Protein AF-A0A328AEG1-F1 (afdb_monomer_lite)

pLDDT: mean 80.02, std 20.12, range [43.88, 98.38]

Structure (mmCIF, N/CA/C/O backbone):
data_AF-A0A328AEG1-F1
#
_entry.id   AF-A0A328AEG1-F1
#
loop_
_atom_site.group_PDB
_atom_site.id
_atom_site.type_symbol
_atom_site.label_atom_id
_atom_site.label_alt_id
_atom_site.label_comp_id
_atom_site.label_asym_id
_atom_site.label_entity_id
_atom_site.label_seq_id
_atom_site.pdbx_PDB_ins_code
_atom_site.Cartn_x
_atom_site.Cartn_y
_atom_site.Cartn_z
_atom_site.occupancy
_atom_site.B_iso_or_equiv
_atom_site.auth_seq_id
_atom_site.auth_comp_id
_atom_site.auth_asym_id
_atom_site.auth_atom_id
_atom_site.pdbx_PDB_model_num
ATOM 1 N N . MET A 1 1 ? 7.504 27.223 22.420 1.00 44.78 1 MET A N 1
ATOM 2 C CA . MET A 1 1 ? 7.299 25.788 22.708 1.00 44.78 1 MET A CA 1
ATOM 3 C C . MET A 1 1 ? 5.992 25.376 22.051 1.00 44.78 1 MET A C 1
ATOM 5 O O . MET A 1 1 ? 4.941 25.583 22.638 1.00 44.78 1 MET A O 1
ATOM 9 N N . SER A 1 2 ? 6.039 24.911 20.803 1.00 49.41 2 SER A N 1
ATOM 10 C CA . SER A 1 2 ? 4.841 24.435 20.103 1.00 49.41 2 SER A CA 1
ATOM 11 C C . SER A 1 2 ? 4.613 22.985 20.504 1.00 49.41 2 SER A C 1
ATOM 13 O O . SER A 1 2 ? 5.365 22.108 20.087 1.00 49.41 2 SER A O 1
ATOM 15 N N . GLY A 1 3 ? 3.626 22.752 21.369 1.00 48.12 3 GLY A N 1
ATOM 16 C CA . GLY A 1 3 ? 3.133 21.409 21.643 1.00 48.12 3 GLY A CA 1
ATOM 17 C C . GLY A 1 3 ? 2.580 20.839 20.345 1.00 48.12 3 GLY A C 1
ATOM 18 O O . GLY A 1 3 ? 1.647 21.402 19.776 1.00 48.12 3 GLY A O 1
ATOM 19 N N . ALA A 1 4 ? 3.201 19.775 19.841 1.00 51.97 4 ALA A N 1
ATOM 20 C CA . ALA A 1 4 ? 2.635 19.000 18.755 1.00 51.97 4 ALA A CA 1
ATOM 21 C C . ALA A 1 4 ? 1.286 18.470 19.247 1.00 51.97 4 ALA A C 1
ATOM 23 O O . ALA A 1 4 ? 1.236 17.639 20.152 1.00 51.97 4 ALA A O 1
ATOM 24 N N . VAL A 1 5 ? 0.199 19.004 18.693 1.00 56.56 5 VAL A N 1
ATOM 25 C CA . VAL A 1 5 ? -1.128 18.416 18.834 1.00 56.56 5 VAL A CA 1
ATOM 26 C C . VAL A 1 5 ? -1.014 17.037 18.196 1.00 56.56 5 VAL A C 1
ATOM 28 O O . VAL A 1 5 ? -0.972 16.919 16.972 1.00 56.56 5 VAL A O 1
ATOM 31 N N . GLN A 1 6 ? -0.857 16.004 19.021 1.00 55.91 6 GLN A N 1
ATOM 32 C CA . GLN A 1 6 ? -1.023 14.630 18.579 1.00 55.91 6 GLN A CA 1
ATOM 33 C C . GLN A 1 6 ? -2.506 14.482 18.265 1.00 55.91 6 GLN A C 1
ATOM 35 O O . GLN A 1 6 ? -3.323 14.230 19.144 1.00 55.91 6 GLN A O 1
ATOM 40 N N . VAL A 1 7 ? -2.868 14.769 17.017 1.00 61.69 7 VAL A N 1
ATOM 41 C CA . VAL A 1 7 ? -4.160 14.364 16.483 1.00 61.69 7 VAL A CA 1
ATOM 42 C C . VAL A 1 7 ? -4.095 12.844 16.469 1.00 61.69 7 VAL A C 1
ATOM 44 O O . VAL A 1 7 ? -3.370 12.270 15.655 1.00 61.69 7 VAL A O 1
ATOM 47 N N . GLU A 1 8 ? -4.734 12.206 17.448 1.00 71.88 8 GLU A N 1
ATOM 48 C CA . GLU A 1 8 ? -4.849 10.753 17.476 1.00 71.88 8 GLU A CA 1
ATOM 49 C C . GLU A 1 8 ? -5.685 10.337 16.268 1.00 71.88 8 GLU A C 1
ATOM 51 O O . GLU A 1 8 ? -6.900 10.507 16.239 1.00 71.88 8 GLU A O 1
ATOM 56 N N . GLU A 1 9 ? -4.997 9.881 15.224 1.00 82.94 9 GLU A N 1
ATOM 57 C CA . GLU A 1 9 ? -5.626 9.322 14.037 1.00 82.94 9 GLU A CA 1
ATOM 58 C C . GLU A 1 9 ? -6.368 8.046 14.430 1.00 82.94 9 GLU A C 1
ATOM 60 O O . GLU A 1 9 ? -5.782 7.124 15.011 1.00 82.94 9 GLU A O 1
ATOM 65 N N . THR A 1 10 ? -7.652 7.986 14.092 1.00 88.38 10 THR A N 1
ATOM 66 C CA . THR A 1 10 ? -8.477 6.808 14.361 1.00 88.38 10 THR A CA 1
ATOM 67 C C . THR A 1 10 ? -7.986 5.599 13.551 1.00 88.38 10 THR A C 1
ATOM 69 O O . THR A 1 10 ? -7.413 5.755 12.463 1.00 88.38 10 THR A O 1
ATOM 72 N N . PRO A 1 11 ? -8.196 4.362 14.036 1.00 87.38 11 PRO A N 1
ATOM 73 C CA . PRO A 1 11 ? -7.862 3.153 13.282 1.00 87.38 11 PRO A CA 1
ATOM 74 C C . PRO A 1 11 ? -8.468 3.128 11.866 1.00 87.38 11 PRO A C 1
ATOM 76 O O . PRO A 1 11 ? -7.816 2.670 10.925 1.00 87.38 11 PRO A O 1
ATOM 79 N N . GLU A 1 12 ? -9.672 3.674 11.694 1.00 90.00 12 GLU A N 1
ATOM 80 C CA . GLU A 1 12 ? -10.378 3.802 10.419 1.00 90.00 12 GLU A CA 1
ATOM 81 C C . GLU A 1 12 ? -9.703 4.808 9.478 1.00 90.00 12 GLU A C 1
ATOM 83 O O . GLU A 1 12 ? -9.468 4.497 8.308 1.00 90.00 12 GLU A O 1
ATOM 88 N N . GLU A 1 13 ? -9.338 5.993 9.976 1.00 93.12 13 GLU A N 1
ATOM 89 C CA . GLU A 1 13 ? -8.595 6.992 9.194 1.00 93.12 13 GLU A CA 1
ATOM 90 C C . GLU A 1 13 ? -7.235 6.448 8.752 1.00 93.12 13 GLU A C 1
ATOM 92 O O . GLU A 1 13 ? -6.831 6.616 7.596 1.00 93.12 13 GLU A O 1
ATOM 97 N N . ARG A 1 14 ? -6.561 5.721 9.650 1.00 92.94 14 ARG A N 1
ATOM 98 C CA . ARG A 1 14 ? -5.287 5.058 9.375 1.00 92.94 14 ARG A CA 1
ATOM 99 C C . ARG A 1 14 ? -5.428 3.983 8.297 1.00 92.94 14 ARG A C 1
ATOM 101 O O . ARG A 1 14 ? -4.606 3.936 7.377 1.00 92.94 14 ARG A O 1
ATOM 108 N N . LEU A 1 15 ? -6.468 3.150 8.381 1.00 94.00 15 LEU A N 1
ATOM 109 C CA . LEU A 1 15 ? -6.800 2.139 7.373 1.00 94.00 15 LEU A CA 1
ATOM 110 C C . LEU A 1 15 ? -7.026 2.780 5.998 1.00 94.00 15 LEU A C 1
ATOM 112 O O . LEU A 1 15 ? -6.408 2.373 5.010 1.00 94.00 15 LEU A O 1
ATOM 116 N N . GLU A 1 16 ? -7.877 3.801 5.936 1.00 95.62 16 GLU A N 1
ATOM 117 C CA . GLU A 1 16 ? -8.210 4.495 4.692 1.00 95.62 16 GLU A CA 1
ATOM 118 C C . GLU A 1 16 ? -6.989 5.206 4.095 1.00 95.62 16 GLU A C 1
ATOM 120 O O . GLU A 1 16 ? -6.769 5.203 2.882 1.00 95.62 16 GLU A O 1
ATOM 125 N N . ARG A 1 17 ? -6.124 5.779 4.939 1.00 96.12 17 ARG A N 1
ATOM 126 C CA . ARG A 1 17 ? -4.852 6.356 4.496 1.00 96.12 17 ARG A CA 1
ATOM 127 C C . ARG A 1 17 ? -3.950 5.302 3.857 1.00 96.12 17 ARG A C 1
ATOM 129 O O . ARG A 1 17 ? -3.421 5.550 2.776 1.00 96.12 17 ARG A O 1
ATOM 136 N N . TYR A 1 18 ? -3.779 4.132 4.473 1.00 96.69 18 TYR A N 1
ATOM 137 C CA . TYR A 1 18 ? -2.941 3.074 3.896 1.00 96.69 18 TYR A CA 1
ATOM 138 C C . TYR A 1 18 ? -3.494 2.539 2.573 1.00 96.69 18 TYR A C 1
ATOM 140 O O . TYR A 1 18 ? -2.714 2.318 1.646 1.00 96.69 18 TYR A O 1
ATOM 148 N N . ARG A 1 19 ? -4.821 2.411 2.437 1.00 97.19 19 ARG A N 1
ATOM 149 C CA . ARG A 1 19 ? -5.462 2.058 1.159 1.00 97.19 19 ARG A CA 1
ATOM 150 C C . ARG A 1 19 ? -5.155 3.084 0.070 1.00 97.19 19 ARG A C 1
ATOM 152 O O . ARG A 1 19 ? -4.620 2.716 -0.974 1.00 97.19 19 ARG A O 1
ATOM 159 N N . ARG A 1 20 ? -5.363 4.374 0.354 1.00 97.88 20 ARG A N 1
ATOM 160 C CA . ARG A 1 20 ? -5.049 5.461 -0.591 1.00 97.88 20 ARG A CA 1
ATOM 161 C C . ARG A 1 20 ? -3.577 5.479 -1.006 1.00 97.88 20 ARG A C 1
ATOM 163 O O . ARG A 1 20 ? -3.277 5.697 -2.179 1.00 97.88 20 ARG A O 1
ATOM 170 N N . MET A 1 21 ? -2.660 5.217 -0.073 1.00 97.94 21 MET A N 1
ATOM 171 C CA . MET A 1 21 ? -1.226 5.130 -0.372 1.00 97.94 21 MET A CA 1
ATOM 172 C C . MET A 1 21 ? -0.901 3.938 -1.278 1.00 97.94 21 MET A C 1
ATOM 174 O O . MET A 1 21 ? -0.120 4.088 -2.219 1.00 97.94 21 MET A O 1
ATOM 178 N N . ALA A 1 22 ? -1.511 2.773 -1.037 1.00 98.00 22 ALA A N 1
ATOM 179 C CA . ALA A 1 22 ? -1.342 1.601 -1.893 1.00 98.00 22 ALA A CA 1
ATOM 180 C C . ALA A 1 22 ? -1.804 1.886 -3.328 1.00 98.00 22 ALA A C 1
ATOM 182 O O . ALA A 1 22 ? -1.058 1.621 -4.272 1.00 98.00 22 ALA A O 1
ATOM 183 N N . ASP A 1 23 ? -2.988 2.473 -3.490 1.00 98.31 23 ASP A N 1
ATOM 184 C CA . ASP A 1 23 ? -3.565 2.749 -4.807 1.00 98.31 23 ASP A CA 1
ATOM 185 C C . ASP A 1 23 ? -2.788 3.833 -5.558 1.00 98.31 23 ASP A C 1
ATOM 187 O O . ASP A 1 23 ? -2.396 3.618 -6.704 1.00 98.31 23 ASP A O 1
ATOM 191 N N . SER A 1 24 ? -2.415 4.925 -4.883 1.00 98.38 24 SER A N 1
ATOM 192 C CA . SER A 1 24 ? -1.547 5.964 -5.463 1.00 98.38 24 SER A CA 1
ATOM 193 C C . SER A 1 24 ? -0.214 5.386 -5.948 1.00 98.38 24 SER A C 1
ATOM 195 O O . SER A 1 24 ? 0.287 5.738 -7.013 1.00 98.38 24 SER A O 1
ATOM 197 N N . THR A 1 25 ? 0.362 4.454 -5.186 1.00 97.44 25 THR A N 1
ATOM 198 C CA . THR A 1 25 ? 1.626 3.809 -5.556 1.00 97.44 25 THR A CA 1
ATOM 199 C C . THR A 1 25 ? 1.449 2.867 -6.756 1.00 97.44 25 THR A C 1
ATOM 201 O O . THR A 1 25 ? 2.312 2.821 -7.633 1.00 97.44 25 THR A O 1
ATOM 204 N N . ARG A 1 26 ? 0.319 2.153 -6.853 1.00 97.88 26 ARG A N 1
ATOM 205 C CA . ARG A 1 26 ? -0.017 1.339 -8.036 1.00 97.88 26 ARG A CA 1
ATOM 206 C C . ARG A 1 26 ? -0.208 2.195 -9.282 1.00 97.88 26 ARG A C 1
ATOM 208 O O . ARG A 1 26 ? 0.245 1.797 -10.351 1.00 97.88 26 ARG A O 1
ATOM 215 N N . GLU A 1 27 ? -0.825 3.366 -9.153 1.00 98.25 27 GLU A N 1
ATOM 216 C CA . GLU A 1 27 ? -0.940 4.312 -10.266 1.00 98.25 27 GLU A CA 1
ATOM 217 C C . GLU A 1 27 ? 0.432 4.789 -10.752 1.00 98.25 27 GLU A C 1
ATOM 219 O O . GLU A 1 27 ? 0.662 4.861 -11.959 1.00 98.25 27 GLU A O 1
ATOM 224 N N . LEU A 1 28 ? 1.363 5.074 -9.835 1.00 97.56 28 LEU A N 1
ATOM 225 C CA . LEU A 1 28 ? 2.741 5.425 -10.195 1.00 97.56 28 LEU A CA 1
ATOM 226 C C . LEU A 1 28 ? 3.456 4.269 -10.905 1.00 97.56 28 LEU A C 1
ATOM 228 O O . LEU A 1 28 ? 4.107 4.496 -11.922 1.00 97.56 28 LEU A O 1
ATOM 232 N N . ALA A 1 29 ? 3.282 3.032 -10.430 1.00 98.00 29 ALA A N 1
ATOM 233 C CA . ALA A 1 29 ? 3.812 1.850 -11.107 1.00 98.00 29 ALA A CA 1
ATOM 234 C C . ALA A 1 29 ? 3.253 1.714 -12.534 1.00 98.00 29 ALA A C 1
ATOM 236 O O . ALA A 1 29 ? 4.009 1.479 -13.473 1.00 98.00 29 ALA A O 1
ATOM 237 N N . ALA A 1 30 ? 1.941 1.899 -12.709 1.00 97.94 30 ALA A N 1
ATOM 238 C CA . ALA A 1 30 ? 1.269 1.780 -14.003 1.00 97.94 30 ALA A CA 1
ATOM 239 C C . ALA A 1 30 ? 1.706 2.851 -15.017 1.00 97.94 30 ALA A C 1
ATOM 241 O O . ALA A 1 30 ? 1.669 2.601 -16.218 1.00 97.94 30 ALA A O 1
ATOM 242 N N . ARG A 1 31 ? 2.129 4.029 -14.540 1.00 97.81 31 ARG A N 1
ATOM 243 C CA . ARG A 1 31 ? 2.654 5.127 -15.370 1.00 97.81 31 ARG A CA 1
ATOM 244 C C . ARG A 1 31 ? 4.160 5.029 -15.635 1.00 97.81 31 ARG A C 1
ATOM 246 O O . ARG A 1 31 ? 4.692 5.873 -16.346 1.00 97.81 31 ARG A O 1
ATOM 253 N N . SER A 1 32 ? 4.858 4.064 -15.035 1.00 97.00 32 SER A N 1
ATOM 254 C CA . SER A 1 32 ? 6.309 3.933 -15.163 1.00 97.00 32 SER A CA 1
ATOM 255 C C . SER A 1 32 ? 6.683 2.991 -16.305 1.00 97.00 32 SER A C 1
ATOM 257 O O . SER A 1 32 ? 6.315 1.814 -16.293 1.00 97.00 32 SER A O 1
ATOM 259 N N . ASP A 1 33 ? 7.460 3.489 -17.265 1.00 97.50 33 ASP A N 1
ATOM 260 C CA . ASP A 1 33 ? 8.014 2.694 -18.371 1.00 97.50 33 ASP A CA 1
ATOM 261 C C . ASP A 1 33 ? 9.262 1.894 -17.968 1.00 97.50 33 ASP A C 1
ATOM 263 O O . ASP A 1 33 ? 9.604 0.903 -18.613 1.00 97.50 33 ASP A O 1
ATOM 267 N N . ASP A 1 34 ? 9.908 2.287 -16.871 1.00 98.12 34 ASP A N 1
ATOM 268 C CA . ASP A 1 34 ? 11.084 1.622 -16.325 1.00 98.12 34 ASP A CA 1
ATOM 269 C C . ASP A 1 34 ? 10.669 0.420 -15.462 1.00 98.12 34 ASP A C 1
ATOM 271 O O . ASP A 1 34 ? 9.873 0.536 -14.525 1.00 98.12 34 ASP A O 1
ATOM 275 N N . ALA A 1 35 ? 11.196 -0.761 -15.794 1.00 97.25 35 ALA A N 1
ATOM 276 C CA . ALA A 1 35 ? 10.833 -2.007 -15.130 1.00 97.25 35 ALA A CA 1
ATOM 277 C C . ALA A 1 35 ? 11.305 -2.072 -13.667 1.00 97.25 35 ALA A C 1
ATOM 279 O O . ALA A 1 35 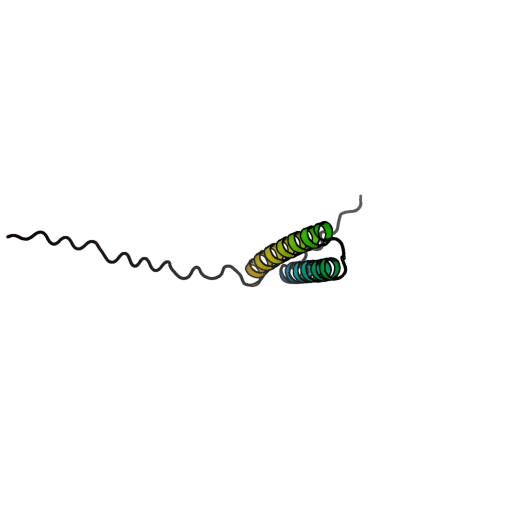? 10.593 -2.627 -12.827 1.00 97.25 35 ALA A O 1
ATOM 280 N N . GLU A 1 36 ? 12.464 -1.495 -13.346 1.00 97.88 36 GLU A N 1
ATOM 281 C CA . GLU A 1 36 ? 12.995 -1.469 -11.981 1.00 97.88 36 GLU A C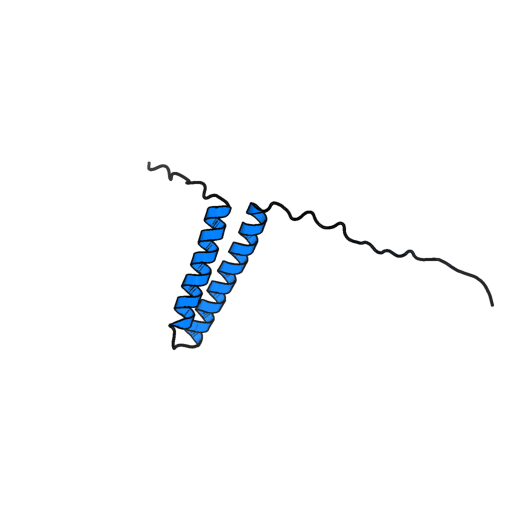A 1
ATOM 282 C C . GLU A 1 36 ? 12.177 -0.513 -11.112 1.00 97.88 36 GLU A C 1
ATOM 284 O O . GLU A 1 36 ? 11.740 -0.883 -10.018 1.00 97.88 36 GLU A O 1
ATOM 289 N N . ILE A 1 37 ? 11.874 0.680 -11.631 1.00 96.62 37 ILE A N 1
ATOM 290 C CA . ILE A 1 37 ? 11.033 1.667 -10.940 1.00 96.62 37 ILE A CA 1
ATOM 291 C C . ILE A 1 37 ? 9.619 1.113 -10.729 1.00 96.62 37 ILE A C 1
ATOM 293 O O . ILE A 1 37 ? 9.064 1.212 -9.631 1.00 96.62 37 ILE A O 1
ATOM 297 N N . ARG A 1 38 ? 9.039 0.473 -11.751 1.00 98.38 38 ARG A N 1
ATOM 298 C CA . ARG A 1 38 ? 7.738 -0.197 -11.644 1.00 98.38 38 ARG A CA 1
ATOM 299 C C . ARG A 1 38 ? 7.751 -1.272 -10.561 1.00 98.38 38 ARG A C 1
ATOM 301 O O . ARG A 1 38 ? 6.836 -1.302 -9.740 1.00 98.38 38 ARG A O 1
ATOM 308 N N . SER A 1 39 ? 8.779 -2.122 -10.529 1.00 98.25 39 SER A N 1
ATOM 309 C CA . SER A 1 39 ? 8.924 -3.161 -9.502 1.00 98.25 39 SER A CA 1
ATOM 310 C C . SER A 1 39 ? 9.008 -2.555 -8.100 1.00 98.25 39 SER A C 1
ATOM 312 O O . SER A 1 39 ? 8.271 -2.970 -7.205 1.00 98.25 39 SER A O 1
ATOM 314 N N . ALA A 1 40 ? 9.822 -1.512 -7.917 1.00 98.19 40 ALA A N 1
ATOM 315 C CA . ALA A 1 40 ? 9.965 -0.826 -6.635 1.00 98.19 40 ALA A CA 1
ATOM 316 C C . ALA A 1 40 ? 8.638 -0.221 -6.141 1.00 98.19 40 ALA A C 1
ATOM 318 O O . ALA A 1 40 ? 8.290 -0.347 -4.961 1.00 98.19 40 ALA A O 1
ATOM 319 N N . TYR A 1 41 ? 7.853 0.390 -7.034 1.00 98.00 41 TYR A N 1
ATOM 320 C CA . TYR A 1 41 ? 6.523 0.887 -6.681 1.00 98.00 41 TYR A CA 1
ATOM 321 C C . TYR A 1 41 ? 5.553 -0.245 -6.327 1.00 98.00 41 TYR A C 1
ATOM 323 O O . TYR A 1 41 ? 4.814 -0.127 -5.350 1.00 98.00 41 TYR A O 1
ATOM 331 N N . LEU A 1 42 ? 5.566 -1.364 -7.051 1.00 98.25 42 LEU A N 1
ATOM 332 C CA . LEU A 1 42 ? 4.711 -2.509 -6.721 1.00 98.25 42 LEU A CA 1
ATOM 333 C C . LEU A 1 42 ? 5.053 -3.110 -5.350 1.00 98.25 42 LEU A C 1
ATOM 335 O O . LEU A 1 42 ? 4.146 -3.416 -4.572 1.00 98.25 42 LEU A O 1
ATOM 339 N N . GLU A 1 43 ? 6.337 -3.216 -5.007 1.00 98.38 43 GLU A N 1
ATOM 340 C CA . GLU A 1 43 ? 6.768 -3.642 -3.673 1.00 98.38 43 GLU A CA 1
ATOM 341 C C . GLU A 1 43 ? 6.300 -2.678 -2.580 1.00 98.38 43 GLU A C 1
ATOM 343 O O . GLU A 1 43 ? 5.839 -3.103 -1.516 1.00 98.38 43 GLU A O 1
ATOM 348 N N . LEU A 1 44 ? 6.391 -1.370 -2.831 1.00 98.25 44 LEU A N 1
ATOM 349 C CA . LEU A 1 44 ? 5.915 -0.358 -1.896 1.00 98.25 44 LEU A CA 1
ATOM 350 C C . LEU A 1 44 ? 4.389 -0.419 -1.726 1.00 98.25 44 LEU A C 1
ATOM 352 O O . LEU A 1 44 ? 3.900 -0.381 -0.597 1.00 98.25 44 LEU A O 1
ATOM 356 N N . ALA A 1 45 ? 3.633 -0.597 -2.811 1.00 98.25 45 ALA A N 1
ATOM 357 C CA . ALA A 1 45 ? 2.188 -0.796 -2.750 1.00 98.25 45 ALA A CA 1
ATOM 358 C C . ALA A 1 45 ? 1.824 -2.037 -1.919 1.00 98.25 45 ALA A C 1
ATOM 360 O O . ALA A 1 45 ? 0.918 -1.979 -1.088 1.00 98.25 45 ALA A O 1
ATOM 361 N N . ALA A 1 46 ? 2.561 -3.141 -2.075 1.00 97.75 46 ALA A N 1
ATOM 362 C CA . ALA A 1 46 ? 2.359 -4.348 -1.275 1.00 97.75 46 ALA A CA 1
ATOM 363 C C . ALA A 1 46 ? 2.618 -4.110 0.225 1.00 97.75 46 ALA A C 1
ATOM 365 O O . ALA A 1 46 ? 1.894 -4.643 1.068 1.00 97.75 46 ALA A O 1
ATOM 366 N N . LYS A 1 47 ? 3.609 -3.279 0.579 1.00 98.31 47 LYS A N 1
ATOM 367 C CA . LYS A 1 47 ? 3.851 -2.874 1.976 1.00 98.31 47 LYS A CA 1
ATOM 368 C C . LYS A 1 47 ? 2.668 -2.083 2.541 1.00 98.31 47 LYS A C 1
ATOM 370 O O . LYS A 1 47 ? 2.228 -2.379 3.649 1.00 98.31 47 LYS A O 1
ATOM 375 N N . TRP A 1 48 ? 2.111 -1.143 1.775 1.00 97.56 48 TRP A N 1
ATOM 376 C CA . TRP A 1 48 ? 0.923 -0.389 2.191 1.00 97.56 48 TRP A CA 1
ATOM 377 C C . TRP A 1 48 ? -0.307 -1.275 2.394 1.00 97.56 48 TRP A C 1
ATOM 379 O O . TRP A 1 48 ? -1.023 -1.095 3.375 1.00 97.56 48 TRP A O 1
ATOM 389 N N . VAL A 1 49 ? -0.518 -2.276 1.534 1.00 96.44 49 VAL A N 1
ATOM 390 C CA . VAL A 1 49 ? -1.614 -3.247 1.697 1.00 96.44 49 VAL A CA 1
ATOM 391 C C . VAL A 1 49 ? -1.482 -4.025 3.006 1.00 96.44 49 VAL A C 1
ATOM 393 O O . VAL A 1 49 ? -2.453 -4.117 3.748 1.00 96.44 49 VAL A O 1
ATOM 396 N N . ARG A 1 50 ? -0.284 -4.515 3.350 1.00 96.44 50 ARG A N 1
ATOM 397 C CA . ARG A 1 50 ? -0.065 -5.229 4.623 1.00 96.44 50 ARG A CA 1
ATOM 398 C C . ARG A 1 50 ? -0.347 -4.348 5.842 1.00 96.44 50 ARG A C 1
ATOM 400 O O . ARG A 1 50 ? -0.915 -4.819 6.823 1.00 96.44 50 ARG A O 1
ATOM 407 N N . LEU A 1 51 ? 0.025 -3.069 5.776 1.00 94.62 51 LEU A N 1
ATOM 408 C CA . LEU A 1 51 ? -0.288 -2.100 6.830 1.00 94.62 51 LEU A CA 1
ATOM 409 C C . LEU A 1 51 ? -1.796 -1.830 6.923 1.00 94.62 51 LEU A C 1
ATOM 411 O O . LEU A 1 51 ? -2.329 -1.745 8.027 1.00 94.62 51 LEU A O 1
ATOM 415 N N . ALA A 1 52 ? -2.496 -1.750 5.788 1.00 94.00 52 ALA A N 1
ATOM 416 C CA . ALA A 1 52 ? -3.952 -1.642 5.754 1.00 94.00 52 ALA A CA 1
ATOM 417 C C . ALA A 1 52 ? -4.621 -2.883 6.368 1.00 94.00 52 ALA A C 1
ATOM 419 O O . ALA A 1 52 ? -5.512 -2.750 7.196 1.00 94.00 52 ALA A O 1
ATOM 420 N N . GLU A 1 53 ? -4.165 -4.091 6.037 1.00 92.25 53 GLU A N 1
ATOM 421 C CA . GLU A 1 53 ? -4.666 -5.329 6.647 1.00 92.25 53 GLU A CA 1
ATOM 422 C C . GLU A 1 53 ? -4.450 -5.350 8.163 1.00 92.25 53 GLU A C 1
ATOM 424 O O . GLU A 1 53 ? -5.328 -5.780 8.906 1.00 92.25 53 GLU A O 1
ATOM 429 N N . GLN A 1 54 ? -3.301 -4.866 8.639 1.00 91.56 54 GLN A N 1
ATOM 430 C CA . GLN A 1 54 ? -3.035 -4.755 10.069 1.00 91.56 54 GLN A CA 1
ATOM 431 C C . GLN A 1 54 ? -3.969 -3.743 10.743 1.00 91.56 54 GLN A C 1
ATOM 433 O O . GLN A 1 54 ? -4.599 -4.086 11.738 1.00 91.56 54 GLN A O 1
ATOM 438 N N . ALA A 1 55 ? -4.139 -2.552 10.164 1.00 90.44 55 ALA A N 1
ATOM 439 C CA . ALA A 1 55 ? -5.067 -1.547 10.679 1.00 90.44 55 ALA A CA 1
ATOM 440 C C . ALA A 1 55 ? -6.530 -2.028 10.654 1.00 90.44 55 ALA A C 1
ATOM 442 O O . ALA A 1 55 ? -7.297 -1.717 11.559 1.00 90.44 55 ALA A O 1
ATOM 443 N N . ALA A 1 56 ? -6.923 -2.833 9.663 1.00 90.25 56 ALA A N 1
ATOM 444 C CA . ALA A 1 56 ? -8.261 -3.415 9.599 1.00 90.25 56 ALA A CA 1
ATOM 445 C C . ALA A 1 56 ? -8.534 -4.388 10.758 1.00 90.25 56 ALA A C 1
ATOM 447 O O . ALA A 1 56 ? -9.655 -4.428 11.264 1.00 90.25 56 ALA A O 1
ATOM 448 N N . ARG A 1 57 ? -7.524 -5.141 11.219 1.00 89.25 57 ARG A N 1
ATOM 449 C CA . ARG A 1 57 ? -7.652 -5.987 12.421 1.00 89.25 57 ARG A CA 1
ATOM 450 C C . ARG A 1 57 ? -7.861 -5.148 13.682 1.00 89.25 57 ARG A C 1
ATOM 452 O O . ARG A 1 57 ? -8.636 -5.547 14.541 1.00 89.25 57 ARG A O 1
ATOM 459 N N . ASP A 1 58 ? -7.233 -3.977 13.761 1.00 82.25 58 ASP A N 1
ATOM 460 C CA . ASP A 1 58 ? -7.435 -3.053 14.882 1.00 82.25 58 ASP A CA 1
ATOM 461 C C . ASP A 1 58 ? -8.864 -2.475 14.893 1.00 82.25 58 ASP A C 1
ATOM 463 O O . ASP A 1 58 ? -9.457 -2.347 15.960 1.00 82.25 58 ASP A O 1
ATOM 467 N N . VAL A 1 59 ? -9.433 -2.175 13.715 1.00 80.44 59 VAL A N 1
ATOM 468 C CA . VAL A 1 59 ? -10.820 -1.679 13.553 1.00 80.44 59 VAL A CA 1
ATOM 469 C C . VAL A 1 59 ? -11.854 -2.760 13.883 1.00 80.44 59 VAL A C 1
ATOM 471 O O . VAL A 1 59 ? -12.848 -2.498 14.553 1.00 80.44 59 VAL A O 1
ATOM 474 N N . THR A 1 60 ? -11.641 -3.989 13.404 1.00 75.31 60 THR A N 1
ATOM 475 C CA . THR A 1 60 ? -12.622 -5.085 13.544 1.00 75.31 60 THR A CA 1
ATOM 476 C C . THR A 1 60 ? -12.565 -5.743 14.934 1.00 75.31 60 THR A C 1
ATOM 478 O O . THR A 1 60 ? -13.459 -6.504 15.300 1.00 75.31 60 THR A O 1
ATOM 481 N N . GLY A 1 61 ? -11.531 -5.436 15.726 1.00 60.75 61 GLY A N 1
ATOM 482 C CA . GLY A 1 61 ? -11.180 -6.174 16.935 1.00 60.75 61 GLY A CA 1
ATOM 483 C C . GLY A 1 61 ? -10.518 -7.519 16.605 1.00 60.75 61 GLY A C 1
ATOM 484 O O . GLY A 1 61 ? -10.507 -7.942 15.445 1.00 60.75 61 GLY A O 1
ATOM 485 N N . PRO A 1 62 ? -9.934 -8.216 17.600 1.00 56.59 62 PRO A N 1
ATOM 486 C CA . PRO A 1 62 ? -9.380 -9.540 17.367 1.00 56.59 62 PRO A CA 1
ATOM 487 C C . PRO A 1 62 ? -10.495 -10.441 16.837 1.00 56.59 62 PRO A C 1
ATOM 489 O O . PRO A 1 62 ? -11.493 -10.669 17.521 1.00 56.59 62 PRO A O 1
ATOM 492 N N . GLU A 1 63 ? -10.319 -10.951 15.617 1.00 51.16 63 GLU A N 1
ATOM 493 C CA . GLU A 1 63 ? -11.096 -12.083 15.126 1.00 51.16 63 GLU A CA 1
ATOM 494 C C . GLU A 1 63 ? -11.066 -13.141 16.241 1.00 51.16 63 GLU A C 1
ATOM 496 O O . GLU A 1 63 ? -9.967 -13.481 16.704 1.00 51.16 63 GLU A O 1
ATOM 501 N N . PRO A 1 64 ? -12.219 -13.595 16.773 1.00 50.50 64 PRO A N 1
ATOM 502 C CA . PRO A 1 64 ? -12.206 -14.635 17.782 1.00 50.50 64 PRO A CA 1
ATOM 503 C C . PRO A 1 64 ? -11.506 -15.816 17.134 1.00 50.50 64 PRO A C 1
ATOM 505 O O . PRO A 1 64 ? -12.018 -16.364 16.160 1.00 50.50 64 PRO A O 1
ATOM 508 N N . LEU A 1 65 ? -10.313 -16.148 17.639 1.00 52.81 65 LEU A N 1
ATOM 509 C CA . LEU A 1 65 ? -9.573 -17.340 17.259 1.00 52.81 65 LEU A CA 1
ATOM 510 C C . LEU A 1 65 ? -10.584 -18.476 17.314 1.00 52.81 65 LEU A C 1
ATOM 512 O O . LEU A 1 65 ? -10.981 -18.889 18.408 1.00 52.81 65 LEU A O 1
ATOM 516 N N . ALA A 1 66 ? -11.065 -18.914 16.148 1.00 52.34 66 ALA A N 1
ATOM 517 C CA . ALA A 1 66 ? -11.905 -20.088 16.070 1.00 52.34 66 ALA A CA 1
ATOM 518 C C . ALA A 1 66 ? -11.132 -21.156 16.846 1.00 52.34 66 ALA A C 1
ATOM 520 O O . ALA A 1 66 ? -9.944 -21.348 16.549 1.00 52.34 66 ALA A O 1
ATOM 521 N N . PRO A 1 67 ? -11.721 -21.741 17.907 1.00 50.00 67 PRO A N 1
ATOM 522 C CA . PRO A 1 67 ? -10.986 -22.625 18.783 1.00 50.00 67 PRO A CA 1
ATOM 523 C C . PRO A 1 67 ? -10.349 -23.675 17.897 1.00 50.00 67 PRO A C 1
ATOM 525 O O . PRO A 1 67 ? -11.026 -24.315 17.087 1.00 50.00 67 PRO A O 1
ATOM 528 N N . THR A 1 68 ? -9.028 -23.764 18.013 1.00 54.22 68 THR A N 1
ATOM 529 C CA . THR A 1 68 ? -8.197 -24.806 17.443 1.00 54.22 68 THR A CA 1
ATOM 530 C C . THR A 1 68 ? -8.982 -26.097 17.565 1.00 54.22 68 THR A C 1
ATOM 532 O O . THR A 1 68 ? -9.154 -26.624 18.665 1.00 54.22 68 THR A O 1
ATOM 535 N N . SER A 1 69 ? -9.505 -26.585 16.437 1.00 50.59 69 SER A N 1
ATOM 536 C CA . SER A 1 69 ? -9.991 -27.950 16.334 1.00 50.59 69 SER A CA 1
ATOM 537 C C . SER A 1 69 ? -8.764 -28.833 16.467 1.00 50.59 69 SER A C 1
ATOM 539 O O . SER A 1 69 ? -8.200 -29.331 15.496 1.00 50.59 69 SER A O 1
ATOM 541 N N . ALA A 1 70 ? -8.335 -28.996 17.716 1.00 53.31 70 ALA A N 1
ATOM 542 C CA . ALA A 1 70 ? -7.623 -30.143 18.198 1.00 53.31 70 ALA A CA 1
ATOM 543 C C . ALA A 1 70 ? -8.550 -31.337 17.970 1.00 53.31 70 ALA A C 1
ATOM 545 O O . ALA A 1 70 ? -9.174 -31.856 18.889 1.00 53.31 70 ALA A O 1
ATOM 546 N N . SER A 1 71 ? -8.603 -31.814 16.729 1.00 49.69 71 SER A N 1
ATOM 547 C CA . SER A 1 71 ? -8.861 -33.225 16.483 1.00 49.69 71 SER A CA 1
ATOM 548 C C . SER A 1 71 ? -7.5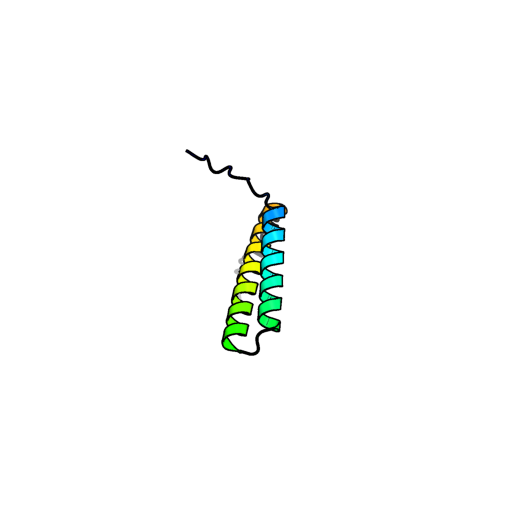84 -33.983 16.842 1.00 49.69 71 SER A C 1
ATOM 550 O O . SER A 1 71 ? -6.933 -34.601 16.008 1.00 49.69 71 SER A O 1
ATOM 552 N N . GLN A 1 72 ? -7.216 -33.915 18.128 1.00 54.62 72 GLN A N 1
ATOM 553 C CA . GLN A 1 72 ? -6.594 -35.040 18.801 1.00 54.62 72 GLN A CA 1
ATOM 554 C C . GLN A 1 72 ? -7.670 -36.124 18.869 1.00 54.62 72 GLN A C 1
ATOM 556 O O . GLN A 1 72 ? -8.342 -36.302 19.888 1.00 54.62 72 GLN A O 1
ATOM 561 N N . THR A 1 73 ? -7.857 -36.857 17.773 1.00 57.19 73 THR A N 1
ATOM 562 C CA . THR A 1 73 ? -8.470 -38.177 17.871 1.00 57.19 73 THR A CA 1
ATOM 563 C C . THR A 1 73 ? -7.412 -39.091 18.463 1.00 57.19 73 THR A C 1
ATOM 565 O O . THR A 1 73 ? -6.540 -39.620 17.784 1.00 57.19 73 THR A O 1
ATOM 568 N N . ARG A 1 74 ? -7.461 -39.105 19.793 1.00 58.88 74 ARG A N 1
ATOM 569 C CA . ARG A 1 74 ? -6.994 -40.101 20.748 1.00 58.88 74 ARG A CA 1
ATOM 570 C C . ARG A 1 74 ? -6.355 -41.337 20.115 1.00 58.88 74 ARG A C 1
ATOM 572 O O . ARG A 1 74 ? -7.011 -42.144 19.468 1.00 58.88 74 ARG A O 1
ATOM 579 N N . LEU A 1 75 ? -5.075 -41.477 20.441 1.00 56.94 75 LEU A N 1
ATOM 580 C CA . LEU A 1 75 ? -4.445 -42.716 20.871 1.00 56.94 75 LEU A CA 1
ATOM 581 C C . LEU A 1 75 ? -5.491 -43.680 21.479 1.00 56.94 75 LEU A C 1
ATOM 583 O O . LEU A 1 75 ? -5.907 -43.500 22.624 1.00 56.94 75 LEU A O 1
ATOM 587 N N . SER A 1 76 ? -5.934 -44.672 20.709 1.00 51.94 76 SER A N 1
ATOM 588 C CA . SER A 1 76 ? -6.503 -45.900 21.258 1.00 51.94 76 SER A CA 1
ATOM 589 C C . SER A 1 76 ? -5.409 -46.949 21.202 1.00 51.94 76 SER A C 1
ATOM 591 O O . SER A 1 76 ? -5.068 -47.476 20.147 1.00 51.94 76 SER A O 1
ATOM 593 N N . ASP A 1 77 ? -4.824 -47.159 22.373 1.00 58.12 77 ASP A N 1
ATOM 594 C CA . ASP A 1 77 ? -4.219 -48.412 22.788 1.00 58.12 77 ASP A CA 1
ATOM 595 C C . ASP A 1 77 ? -5.204 -49.550 22.463 1.00 58.12 77 ASP A C 1
ATOM 597 O O . ASP A 1 77 ? -6.316 -49.562 22.988 1.00 58.12 77 ASP A O 1
ATOM 601 N N . ASP A 1 78 ? -4.833 -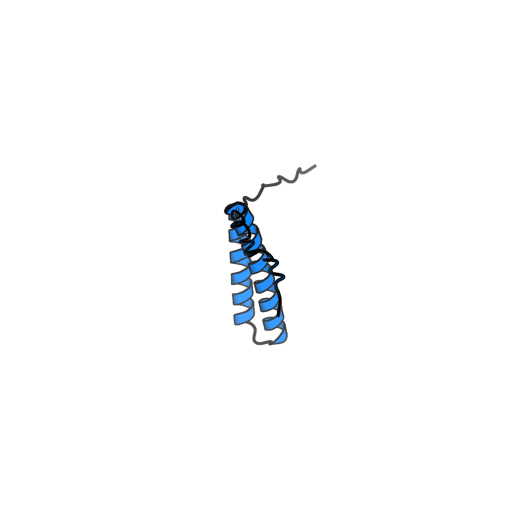50.463 21.565 1.00 61.44 78 ASP A N 1
ATOM 602 C CA . ASP A 1 78 ? -5.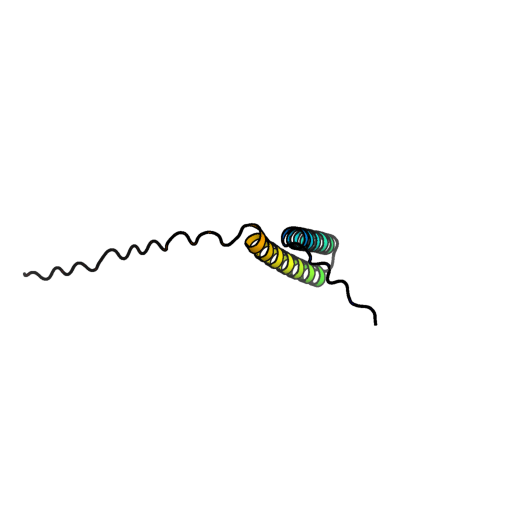406 -51.808 21.561 1.00 61.44 78 ASP A CA 1
ATOM 603 C C . ASP A 1 78 ? -4.274 -52.818 21.379 1.00 61.44 78 ASP A C 1
ATOM 605 O O . ASP A 1 78 ? -3.765 -53.095 20.290 1.00 61.44 78 ASP A O 1
ATOM 609 N N . ARG A 1 79 ? -3.805 -53.292 22.529 1.00 61.78 79 ARG A N 1
ATOM 610 C CA . ARG A 1 79 ? -2.938 -54.447 22.685 1.00 61.78 79 ARG A CA 1
ATOM 611 C C . ARG A 1 79 ? -3.828 -55.684 22.820 1.00 61.78 79 ARG A C 1
ATOM 613 O O . ARG A 1 79 ? -4.321 -55.927 23.916 1.00 61.78 79 ARG A O 1
ATOM 620 N N . ALA A 1 80 ? -3.935 -56.524 21.788 1.00 53.97 80 ALA A N 1
ATOM 621 C CA . ALA A 1 80 ? -4.345 -57.923 21.959 1.00 53.97 80 ALA A CA 1
ATOM 622 C C . ALA A 1 80 ? -3.931 -58.840 20.787 1.00 53.97 80 ALA A C 1
ATOM 624 O O . ALA A 1 80 ? -4.412 -58.713 19.671 1.00 53.97 80 ALA A O 1
ATOM 625 N N . HIS A 1 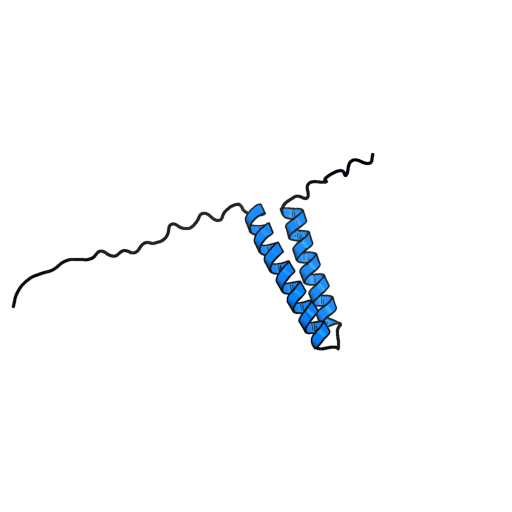81 ? -3.039 -59.782 21.114 1.00 43.88 81 HIS A N 1
ATOM 626 C CA . HIS A 1 81 ? -2.932 -61.172 20.646 1.00 43.88 81 HIS A CA 1
ATOM 627 C C . HIS A 1 81 ? -3.270 -61.571 19.193 1.00 43.88 81 HIS A C 1
ATOM 629 O O . HIS A 1 81 ? -4.436 -61.682 18.826 1.00 43.88 81 HIS A O 1
ATOM 635 N N . ALA A 1 82 ? -2.243 -62.063 18.488 1.00 53.31 82 ALA A N 1
ATOM 636 C CA . ALA A 1 82 ? -2.214 -63.431 17.948 1.00 53.31 82 ALA A CA 1
ATOM 637 C C . ALA A 1 82 ? -0.762 -63.924 17.854 1.00 53.31 82 ALA A C 1
ATOM 639 O O . ALA A 1 82 ? 0.089 -63.139 17.380 1.00 53.31 82 ALA A O 1
#

Organism: NCBI:txid1914756

Foldseek 3Di:
DDDPPPPPQQLVNQLVVLQVQLVVLQVVLVPDPDPVSNVVSNVVSVVSVVSSVVSVCVVVDPPPPPPPPPPPPDDDDDDDDD

Sequence (82 aa):
MSGAVQVEETPEERLERYRRMADSTRELAARSDDAEIRSAYLELAAKWVRLAEQAARDVTGPEPLAPTSASQTRLSDDRAHA

Radius of gyration: 24.14 Å; chains: 1; bounding box: 26×89×41 Å

Secondary structure (DSSP, 8-state):
----------HHHHHHHHHHHHHHHHHHHHT---HHHHHHHHHHHHHHHHHHHHHHHHHH----------------------